Protein 3DOU (pdb70)

InterPro domains:
  IPR002877 Ribosomal RNA methyltransferase, FtsJ domain [PF01728] (19-194)
  IPR015507 Ribosomal RNA large subunit methyltransferase E [MF_01547] (2-195)
  IPR015507 Ribosomal RNA large sub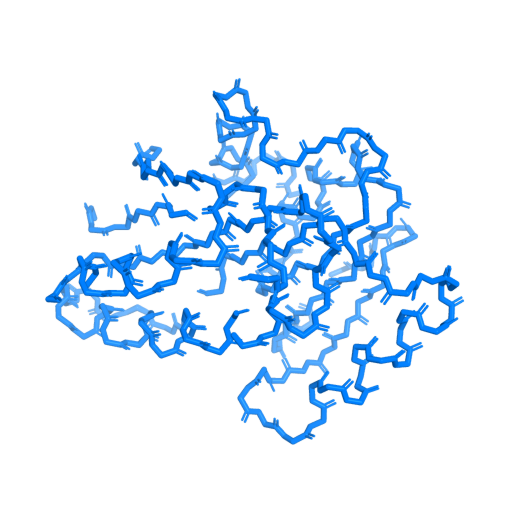unit methyltransferase E [PIRSF005461] (3-195)
  IPR029063 S-adenosyl-L-methionine-dependent methyltransferase superfamily [G3DSA:3.40.50.150] (15-197)
  IPR029063 S-adenosyl-L-methionine-dependent methyltransferase superfamily [SSF53335] (18-195)
  IPR050082 Ribosomal RNA large subunit methyltransferase RlmE [PTHR10920] (3-196)

B-factor: mean 20.17, std 10.98, range [8.55, 82.3]

Organism: Thermoplasma volcanium (strain ATCC 51530 / DSM 4299 / JCM 9571 / NBRC 15438 / GSS1) (NCBI:txid273116)

Secondary structure (DSSP, 8-state):
-TTSHHHHHHHHHHHHH--S-TT-EEEEES-TT-HHHHHHTTT-SEEEEEES-----TT-EEEE--TTSSSHHHHHHHHHHHHT-SSEEEEEE------S-HHHHHHHHHHHHHH--HHHHHEEEEEEEEEEEE----HHHHHHHGGGEEE---B----EEE--EEE---

Foldseek 3Di:
DCPDPVLVLVVVCCVVPVQDAAAFEEEEEAQPPHSVVVSVVVGYPEYEYEECDDDDDPRYHYDNDDLVDDCNVVVVVVVCVVVVHQATQEYEYPHDDDDPDLVVQQVVQVVVVVSSCVNLRHHDFFHGYKGKGQDDPPPVSCVVVAVQAPDKDWADCPRIIIIGGGGHND

CATH classification: 3.40.50.150

Sequence (170 aa):
QLRSRAAFKLEFLLDRYRRVVRRKGDAVIEIGSSSPGGWTQVLNSSLARKIISIDLQQEEEIAGVRFIRCDIFKETIFDDIDRALREEGIEKVDDVVSDAAKVVSGIPSRDHAVVSSYQQIGQRVEIAVRYLLRNNGGNVLLLKQFQGDTNDDFIAIWRKNFSSSYKKISKKPSSEIYIFFGFKAE

Structure (mmCIF, N/CA/C/O backbone):
data_3DOU
#
_entry.id   3DOU
#
_cell.length_a   64.620
_cell.length_b   50.053
_cell.length_c   56.457
_cell.angle_alpha   90.00
_cell.angle_beta   108.08
_cell.angle_gamma   90.00
#
_symmetry.space_group_name_H-M   'C 1 2 1'
#
loop_
_entity.id
_entity.type
_entity.pdbx_description
1 polymer 'Ribosomal RNA large subunit methyltransferase J'
2 non-polymer S-ADENOSYLMETHIONINE
3 water water
#
loop_
_atom_site.group_PDB
_atom_site.id
_atom_site.type_symbol
_atom_site.label_atom_id
_atom_site.label_alt_id
_atom_site.label_comp_id
_atom_site.label_asym_id
_atom_site.label_entity_id
_atom_site.label_seq_id
_atom_site.pdbx_PDB_ins_code
_atom_site.Cartn_x
_atom_site.Cartn_y
_atom_site.Cartn_z
_atom_site.occupancy
_atom_site.B_iso_or_equiv
_atom_site.auth_seq_id
_atom_site.auth_comp_id
_atom_site.auth_asym_id
_atom_site.auth_atom_id
_atom_site.pdbx_PDB_model_num
ATOM 1 N N . GLN A 1 4 ? 27.341 18.956 20.266 1.00 28.55 17 GLN A N 1
ATOM 2 C CA . GLN A 1 4 ? 26.133 19.476 19.544 1.00 26.35 17 GLN A CA 1
ATOM 3 C C . GLN A 1 4 ? 25.067 19.993 20.513 1.00 30.77 17 GLN A C 1
ATOM 4 O O . GLN A 1 4 ? 24.034 20.543 20.088 1.00 24.08 17 GLN A O 1
ATOM 10 N N . LEU A 1 5 ? 25.329 19.819 21.814 1.00 31.52 18 LEU A N 1
ATOM 11 C CA . LEU A 1 5 ? 24.433 20.242 22.907 1.00 36.19 18 LEU A CA 1
ATOM 12 C C . LEU A 1 5 ? 24.053 21.718 22.876 1.00 37.06 18 LEU A C 1
ATOM 13 O O . LEU A 1 5 ? 23.038 22.126 23.448 1.00 36.28 18 LEU A O 1
ATOM 18 N N . ARG A 1 6 ? 24.888 22.495 22.199 1.00 35.74 19 ARG A N 1
ATOM 19 C CA . ARG A 1 6 ? 24.812 23.945 22.161 1.00 37.88 19 ARG A CA 1
ATOM 20 C C . ARG A 1 6 ? 24.334 24.487 20.806 1.00 29.39 19 ARG A C 1
ATOM 21 O O . ARG A 1 6 ? 24.321 25.705 20.601 1.00 29.87 19 ARG A O 1
ATOM 29 N N . SER A 1 7 ? 23.992 23.591 19.877 1.00 22.34 20 SER A N 1
ATOM 30 C CA . SER A 1 7 ? 23.537 23.996 18.549 1.00 20.35 20 SER A CA 1
ATOM 31 C C . SER A 1 7 ? 22.175 24.689 18.593 1.00 18.47 20 SER A C 1
ATOM 32 O O . SER A 1 7 ? 21.426 24.558 19.561 1.00 18.01 20 SER A O 1
ATOM 35 N N . ARG A 1 8 ? 21.846 25.410 17.528 1.00 18.65 21 ARG A N 1
ATOM 36 C CA . ARG A 1 8 ? 20.566 26.116 17.455 1.00 19.51 21 ARG A CA 1
ATOM 37 C C . ARG A 1 8 ? 19.421 25.111 17.556 1.00 17.07 21 ARG A C 1
ATOM 38 O O . ARG A 1 8 ? 18.440 25.343 18.268 1.00 19.73 21 ARG A O 1
ATOM 46 N N . ALA A 1 9 ? 19.578 23.995 16.850 1.00 17.83 22 ALA A N 1
ATOM 47 C CA . ALA A 1 9 ? 18.573 22.948 16.851 1.00 15.55 22 ALA A CA 1
ATOM 48 C C . ALA A 1 9 ? 18.381 22.371 18.258 1.00 16.33 22 ALA A C 1
ATOM 49 O O . ALA A 1 9 ? 17.249 22.202 18.720 1.00 17.50 22 ALA A O 1
ATOM 51 N N . ALA A 1 10 ? 19.481 22.100 18.964 1.00 16.59 23 ALA A N 1
ATOM 52 C CA . ALA A 1 10 ? 19.386 21.661 20.362 1.00 15.10 23 ALA A CA 1
ATOM 53 C C . ALA A 1 10 ? 18.604 22.656 21.238 1.00 16.51 23 ALA A C 1
ATOM 54 O O . ALA A 1 10 ? 17.775 22.244 22.038 1.00 15.64 23 ALA A O 1
ATOM 56 N N . PHE A 1 11 ? 18.867 23.967 21.093 1.00 15.01 24 PHE A N 1
ATOM 57 C CA . PHE A 1 11 ? 18.139 24.958 21.887 1.00 20.00 24 PHE A CA 1
ATOM 58 C C . PHE A 1 11 ? 16.644 24.967 21.591 1.00 14.73 24 PHE A C 1
ATOM 59 O O . PHE A 1 11 ? 15.815 25.130 22.508 1.00 18.39 24 PHE A O 1
ATOM 67 N N . LYS A 1 12 ? 16.301 24.766 20.314 1.00 15.96 25 LYS A N 1
ATOM 68 C CA . LYS A 1 12 ? 14.893 24.667 19.907 1.00 15.07 25 LYS A CA 1
ATOM 69 C C . LYS A 1 12 ? 14.239 23.492 20.622 1.00 14.67 25 LYS A C 1
ATOM 70 O O . LYS A 1 12 ? 13.147 23.626 21.185 1.00 14.53 25 LYS A O 1
ATOM 76 N N . LEU A 1 13 ? 14.912 22.340 20.648 1.00 13.44 26 LEU A N 1
ATOM 77 C CA . LEU A 1 13 ? 14.307 21.207 21.341 1.00 12.47 26 LEU A CA 1
ATOM 78 C C . LEU A 1 13 ? 14.186 21.435 22.842 1.00 12.58 26 LEU A C 1
ATOM 79 O O . LEU A 1 13 ? 13.165 21.067 23.427 1.00 13.35 26 LEU A O 1
ATOM 84 N N . GLU A 1 14 ? 15.197 22.047 23.463 1.00 14.16 27 GLU A N 1
ATOM 85 C CA . GLU A 1 14 ? 15.124 22.335 24.902 1.00 15.27 27 GLU A CA 1
ATOM 86 C C . GLU A 1 14 ? 13.907 23.219 25.231 1.00 12.64 27 GLU A C 1
ATOM 87 O O . GLU A 1 14 ? 13.205 22.990 26.204 1.00 14.02 27 GLU A O 1
ATOM 93 N N . PHE A 1 15 ? 13.670 24.214 24.380 1.00 14.06 28 PHE A N 1
ATOM 94 C CA . PHE A 1 15 ? 12.541 25.133 24.517 1.00 12.72 28 PHE A CA 1
ATOM 95 C C . PHE A 1 15 ? 11.221 24.373 24.460 1.00 13.27 28 PHE A C 1
ATOM 96 O O . PHE A 1 15 ? 10.360 24.568 25.306 1.00 13.48 28 PHE A O 1
ATOM 104 N N . LEU A 1 16 ? 11.108 23.480 23.476 1.00 13.95 29 LEU A N 1
ATOM 105 C CA . LEU A 1 16 ? 9.905 22.672 23.317 1.00 11.98 29 LEU A CA 1
ATOM 106 C C . LEU A 1 16 ? 9.685 21.692 24.466 1.00 12.60 29 LEU A C 1
ATOM 107 O O . LEU A 1 16 ? 8.537 21.496 24.882 1.00 13.48 29 LEU A O 1
ATOM 112 N N . LEU A 1 17 ? 10.753 21.064 24.967 1.00 10.58 30 LEU A N 1
ATOM 113 C CA . LEU A 1 17 ? 10.602 20.155 26.121 1.00 12.83 30 LEU A CA 1
ATOM 114 C C . LEU A 1 17 ? 10.172 20.920 27.372 1.00 12.29 30 LEU A C 1
ATOM 115 O O . LEU A 1 17 ? 9.300 20.465 28.111 1.00 14.05 30 LEU A O 1
ATOM 120 N N . ASP A 1 18 ? 10.738 22.115 27.577 1.00 13.31 31 ASP A N 1
ATOM 121 C CA . ASP A 1 18 ? 10.380 22.953 28.748 1.00 12.70 31 ASP A CA 1
ATOM 122 C C . ASP A 1 18 ? 8.916 23.346 28.710 1.00 13.57 31 ASP A C 1
ATOM 123 O O . ASP A 1 18 ? 8.207 23.347 29.728 1.00 13.47 31 ASP A O 1
ATOM 128 N N . ARG A 1 19 ? 8.452 23.717 27.535 1.00 12.67 32 ARG A N 1
ATOM 129 C CA . ARG A 1 19 ? 7.103 24.226 27.393 1.00 12.84 32 ARG A CA 1
ATOM 130 C C . ARG A 1 19 ? 6.040 23.146 27.326 1.00 13.39 32 ARG A C 1
ATOM 131 O O . ARG A 1 19 ? 4.932 23.349 27.808 1.00 13.37 32 ARG A O 1
ATOM 139 N N . TYR A 1 20 ? 6.361 22.031 26.665 1.00 10.84 33 TYR A N 1
ATOM 140 C CA . TYR A 1 20 ? 5.349 21.039 26.290 1.00 11.98 33 TYR A CA 1
ATOM 141 C C . TYR A 1 20 ? 5.577 19.599 26.760 1.00 12.64 33 TYR A C 1
ATOM 142 O O . TYR A 1 20 ? 4.688 18.759 26.572 1.00 13.17 33 TYR A O 1
ATOM 151 N N . ARG A 1 21 ? 6.737 19.329 27.320 1.00 11.94 34 ARG A N 1
ATOM 152 C CA A ARG A 1 21 ? 7.075 17.987 27.885 0.50 12.60 34 ARG A CA 1
ATOM 153 C CA B ARG A 1 21 ? 7.063 17.987 27.893 0.50 13.22 34 ARG A CA 1
ATOM 154 C C . ARG A 1 21 ? 6.752 16.863 26.836 1.00 15.29 34 ARG A C 1
ATOM 155 O O . ARG A 1 21 ? 6.265 15.838 27.180 1.00 16.34 34 ARG A O 1
ATOM 170 N N . VAL A 1 22 ? 7.093 17.136 25.601 1.00 14.33 35 VAL A N 1
ATOM 171 C CA . VAL A 1 22 ? 6.681 16.252 24.539 1.00 16.23 35 VAL A CA 1
ATOM 172 C C . VAL A 1 22 ? 7.397 14.907 24.563 1.00 15.87 35 VAL A C 1
ATOM 173 O O . VAL A 1 22 ? 6.842 13.935 24.164 1.00 18.60 35 VAL A O 1
ATOM 177 N N . VAL A 1 23 ? 8.620 14.904 25.063 1.00 14.69 36 VAL A N 1
ATOM 178 C CA . VAL A 1 23 ? 9.323 13.708 25.475 1.00 14.45 36 VAL A CA 1
ATOM 179 C C . VAL A 1 23 ? 9.549 13.719 27.008 1.00 14.37 36 VAL A C 1
ATOM 180 O O . VAL A 1 23 ? 9.873 14.725 27.537 1.00 16.00 36 VAL A O 1
ATOM 184 N N . ARG A 1 24 ? 9.328 12.593 27.672 1.00 13.64 37 ARG A N 1
ATOM 185 C CA A ARG A 1 24 ? 9.333 12.429 29.008 0.50 18.53 37 ARG A CA 1
ATOM 186 C CA B ARG A 1 24 ? 9.274 12.369 29.005 0.50 16.30 37 ARG A CA 1
ATOM 187 C C . ARG A 1 24 ? 10.496 11.527 29.402 1.00 15.77 37 ARG A C 1
ATOM 188 O O . ARG A 1 24 ? 10.863 10.667 28.672 1.00 14.89 37 ARG A O 1
ATOM 203 N N . LYS A 1 25 ? 11.067 11.751 30.563 1.00 15.15 38 LYS A N 1
ATOM 204 C CA . LYS A 1 25 ? 12.094 10.917 31.115 1.00 13.26 38 LYS A CA 1
ATOM 205 C C . LYS A 1 25 ? 11.741 9.422 31.039 1.00 14.54 38 LYS A C 1
ATOM 206 O O . LYS A 1 25 ? 10.728 9.042 31.504 1.00 15.92 38 LYS A O 1
ATOM 212 N N . GLY A 1 26 ? 12.616 8.645 30.434 1.00 14.73 39 GLY A N 1
ATOM 213 C CA . GLY A 1 26 ? 12.416 7.193 30.331 1.00 13.34 39 GLY A CA 1
ATOM 214 C C . GLY A 1 26 ? 11.741 6.729 29.047 1.00 14.96 39 GLY A C 1
ATOM 215 O O . GLY A 1 26 ? 11.562 5.538 28.824 1.00 12.59 39 GLY A O 1
ATOM 216 N N . ASP A 1 27 ? 11.334 7.670 28.208 1.00 11.88 40 ASP A N 1
ATOM 217 C CA . ASP A 1 27 ? 10.695 7.357 26.933 1.00 9.89 40 ASP A CA 1
ATOM 218 C C . ASP A 1 27 ? 11.656 6.706 25.958 1.00 10.44 40 ASP A C 1
ATOM 219 O O . ASP A 1 27 ? 12.871 6.965 25.986 1.00 11.68 40 ASP A O 1
ATOM 224 N N . ALA A 1 28 ? 11.087 5.869 25.081 1.00 9.23 41 ALA A N 1
ATOM 225 C CA . ALA A 1 28 ? 11.803 5.381 23.917 1.00 10.66 41 ALA A CA 1
ATOM 226 C C . ALA A 1 28 ? 11.312 6.214 22.746 1.00 10.39 41 ALA A C 1
ATOM 227 O O . ALA A 1 28 ? 10.097 6.409 22.593 1.00 10.52 41 ALA A O 1
ATOM 229 N N . VAL A 1 29 ? 12.251 6.703 21.934 1.00 9.29 42 VAL A N 1
ATOM 230 C CA . VAL A 1 29 ? 11.966 7.691 20.884 1.00 9.19 42 VAL A CA 1
ATOM 231 C C . VAL A 1 29 ? 12.535 7.249 19.544 1.00 9.09 42 VAL A C 1
ATOM 232 O O . VAL A 1 29 ? 13.680 6.824 19.477 1.00 10.43 42 VAL A O 1
ATOM 236 N N . ILE A 1 30 ? 11.714 7.336 18.489 1.00 9.23 43 ILE A N 1
ATOM 237 C CA . ILE A 1 30 ? 12.233 7.267 17.117 1.00 8.55 43 ILE A CA 1
ATOM 238 C C . ILE A 1 30 ? 12.455 8.724 16.690 1.00 9.88 43 ILE A C 1
ATOM 239 O O . ILE A 1 30 ? 11.523 9.538 16.716 1.00 10.54 43 ILE A O 1
ATOM 244 N N . GLU A 1 31 ? 13.695 9.056 16.345 1.00 10.06 44 GLU A N 1
ATOM 245 C CA . GLU A 1 31 ? 14.079 10.401 15.958 1.00 10.36 44 GLU A CA 1
ATOM 246 C C . GLU A 1 31 ? 14.415 10.427 14.478 1.00 11.21 44 GLU A C 1
ATOM 247 O O . GLU A 1 31 ? 15.330 9.729 14.050 1.00 12.60 44 GLU A O 1
ATOM 253 N N . ILE A 1 32 ? 13.664 11.191 13.701 1.00 9.39 45 ILE A N 1
ATOM 254 C CA . ILE A 1 32 ? 13.837 11.257 12.237 1.00 9.26 45 ILE A CA 1
ATOM 255 C C . ILE A 1 32 ? 14.554 12.550 11.852 1.00 10.33 45 ILE A C 1
ATOM 256 O O . ILE A 1 32 ? 14.161 13.633 12.285 1.00 12.16 45 ILE A O 1
ATOM 261 N N . GLY A 1 33 ? 15.643 12.439 11.084 1.00 11.67 46 GLY A N 1
ATOM 262 C CA . GLY A 1 33 ? 16.424 13.628 10.739 1.00 10.89 46 GLY A CA 1
ATOM 263 C C . GLY A 1 33 ? 17.394 14.013 11.850 1.00 11.86 46 GLY A C 1
ATOM 264 O O . GLY A 1 33 ? 17.433 15.156 12.283 1.00 14.16 46 GLY A O 1
ATOM 265 N N . SER A 1 34 ? 18.192 13.047 12.287 1.00 14.11 47 SER A N 1
ATOM 266 C CA . SER A 1 34 ? 19.016 13.223 13.476 1.00 13.31 47 SER A CA 1
ATOM 267 C C . SER A 1 34 ? 20.367 13.896 13.288 1.00 12.81 47 SER A C 1
ATOM 268 O O . SER A 1 34 ? 20.932 14.398 14.248 1.00 14.54 47 SER A O 1
ATOM 271 N N . SER A 1 35 ? 20.890 13.926 12.065 1.00 12.35 48 SER A N 1
ATOM 272 C CA A SER A 1 35 ? 22.264 14.391 11.892 0.50 12.78 48 SER A CA 1
ATOM 273 C CA B SER A 1 35 ? 22.270 14.389 11.849 0.50 14.27 48 SER A CA 1
ATOM 274 C C . SER A 1 35 ? 22.363 15.908 11.904 1.00 12.43 48 SER A C 1
ATOM 275 O O . SER A 1 35 ? 21.495 16.587 11.361 1.00 16.33 48 SER A O 1
ATOM 280 N N . PRO A 1 36 ? 23.431 16.454 12.534 1.00 13.69 49 PRO A N 1
ATOM 281 C CA . PRO A 1 36 ? 24.584 15.838 13.196 1.00 14.45 49 PRO A CA 1
ATOM 282 C C . PRO A 1 36 ? 24.402 15.350 14.622 1.00 15.17 49 PRO A C 1
ATOM 283 O O . PRO A 1 36 ? 25.297 14.696 15.125 1.00 18.41 49 PRO A O 1
ATOM 287 N N . GLY A 1 37 ? 23.286 15.668 15.282 1.00 14.24 50 GLY A N 1
ATOM 288 C CA . GLY A 1 37 ? 23.063 15.082 16.608 1.00 11.34 50 GLY A CA 1
ATOM 289 C C . GLY A 1 37 ? 22.701 16.000 17.754 1.00 13.31 50 GLY A C 1
ATOM 290 O O . GLY A 1 37 ? 22.751 15.585 18.900 1.00 13.91 50 GLY A O 1
ATOM 291 N N . GLY A 1 38 ? 22.342 17.254 17.466 1.00 12.78 51 GLY A N 1
ATOM 292 C CA . GLY A 1 38 ? 21.909 18.171 18.531 1.00 12.63 51 GLY A CA 1
ATOM 293 C C . GLY A 1 38 ? 20.682 17.708 19.307 1.00 13.36 51 GLY A C 1
ATOM 294 O O . GLY A 1 38 ? 20.701 17.634 20.539 1.00 13.73 51 GLY A O 1
ATOM 295 N N . TRP A 1 39 ? 19.601 17.405 18.587 1.00 11.89 52 TRP A N 1
ATOM 296 C CA . TRP A 1 39 ? 18.441 16.839 19.275 1.00 11.79 52 TRP A CA 1
ATOM 297 C C . TRP A 1 39 ? 18.798 15.531 19.953 1.00 11.80 52 TRP A C 1
ATOM 298 O O . TRP A 1 39 ? 18.345 15.262 21.057 1.00 13.79 52 TRP A O 1
ATOM 309 N N . THR A 1 40 ? 19.602 14.703 19.281 1.00 11.88 53 THR A N 1
ATOM 310 C CA . THR A 1 40 ? 19.935 13.386 19.848 1.00 13.53 53 THR A CA 1
ATOM 311 C C . THR A 1 40 ? 20.637 13.514 21.192 1.00 11.78 53 THR A C 1
ATOM 312 O O . THR A 1 40 ? 20.307 12.798 22.142 1.00 15.17 53 THR A O 1
ATOM 316 N N . GLN A 1 41 ? 21.570 14.460 21.279 1.00 13.11 54 GLN A N 1
ATOM 317 C CA . GLN A 1 41 ? 22.293 14.685 22.521 1.00 14.80 54 GLN A CA 1
ATOM 318 C C . GLN A 1 41 ? 21.366 15.235 23.616 1.00 14.98 54 GLN A C 1
ATOM 319 O O . GLN A 1 41 ? 21.513 14.867 24.783 1.00 17.30 54 GLN A O 1
ATOM 325 N N . VAL A 1 42 ? 20.407 16.085 23.253 1.00 13.38 55 VAL A N 1
ATOM 326 C CA . VAL A 1 42 ? 19.436 16.577 24.224 1.00 13.23 55 VAL A CA 1
ATOM 327 C C . VAL A 1 42 ? 18.549 15.413 24.682 1.00 16.58 55 VAL A C 1
ATOM 328 O O . VAL A 1 42 ? 18.325 15.241 25.881 1.00 19.21 55 VAL A O 1
ATOM 332 N N . LEU A 1 43 ? 18.064 14.627 23.718 1.00 13.47 56 LEU A N 1
ATOM 333 C CA . LEU A 1 43 ? 17.193 13.485 24.034 1.00 16.57 56 LEU A CA 1
ATOM 334 C C . LEU A 1 43 ? 17.903 12.413 24.853 1.00 14.44 56 LEU A C 1
ATOM 335 O O . LEU A 1 43 ? 17.277 11.761 25.667 1.00 13.36 56 LEU A O 1
ATOM 340 N N . ASN A 1 44 ? 19.208 12.243 24.651 1.00 16.18 57 ASN A N 1
ATOM 341 C CA . ASN A 1 44 ? 19.983 11.196 25.321 1.00 15.31 57 ASN A CA 1
ATOM 342 C C . ASN A 1 44 ? 20.077 11.415 26.823 1.00 21.90 57 ASN A C 1
ATOM 343 O O . ASN A 1 44 ? 20.399 10.493 27.563 1.00 25.60 57 ASN A O 1
ATOM 348 N N . SER A 1 45 ? 19.746 12.635 27.241 1.00 20.84 58 SER A N 1
ATOM 349 C CA A SER A 1 45 ? 19.785 13.036 28.646 0.50 22.94 58 SER A CA 1
ATOM 350 C CA B SER A 1 45 ? 19.790 13.028 28.645 0.50 23.87 58 SER A CA 1
ATOM 351 C C . SER A 1 45 ? 18.504 12.628 29.365 1.00 23.93 58 SER A C 1
ATOM 352 O O . SER A 1 45 ? 18.425 12.706 30.598 1.00 27.24 58 SER A O 1
ATOM 357 N N . LEU A 1 46 ? 17.512 12.169 28.595 1.00 15.23 59 LEU A N 1
ATOM 358 C CA . LEU A 1 46 ? 16.141 12.000 29.080 1.00 14.65 59 LEU A CA 1
ATOM 359 C C . LEU A 1 46 ? 15.541 10.635 28.673 1.00 14.87 59 LEU A C 1
ATOM 360 O O . LEU A 1 46 ? 14.897 9.940 29.474 1.00 15.65 59 LEU A O 1
ATOM 365 N N . ALA A 1 47 ? 15.735 10.265 27.407 1.00 13.09 60 ALA A N 1
ATOM 366 C CA . ALA A 1 47 ? 15.152 9.037 26.874 1.00 13.19 60 ALA A CA 1
ATOM 367 C C . ALA A 1 47 ? 15.880 7.798 27.391 1.00 12.67 60 ALA A C 1
ATOM 368 O O . ALA A 1 47 ? 17.097 7.835 27.650 1.00 12.83 60 ALA A O 1
ATOM 370 N N . ARG A 1 48 ? 15.153 6.674 27.513 1.00 12.32 61 ARG A N 1
ATOM 371 C CA . ARG A 1 48 ? 15.834 5.402 27.814 1.00 11.46 61 ARG A CA 1
ATOM 372 C C . ARG A 1 48 ? 16.487 4.775 26.579 1.00 10.52 61 ARG A C 1
ATOM 373 O O . ARG A 1 48 ? 17.451 4.018 26.691 1.00 13.25 61 ARG A O 1
ATOM 381 N N . LYS A 1 49 ? 15.955 5.090 25.394 1.00 10.76 62 LYS A N 1
ATOM 382 C CA . LYS A 1 49 ? 16.456 4.537 24.153 1.00 10.80 62 LYS A CA 1
ATOM 383 C C . LYS A 1 49 ? 16.015 5.435 23.008 1.00 10.46 62 LYS A C 1
ATOM 384 O O . LYS A 1 49 ? 14.887 5.903 22.985 1.00 11.00 62 LYS A O 1
ATOM 390 N N . ILE A 1 50 ? 16.956 5.708 22.103 1.00 10.53 63 ILE A N 1
ATOM 391 C CA . ILE A 1 50 ? 16.669 6.490 20.903 1.00 10.94 63 ILE A CA 1
ATOM 392 C C . ILE A 1 50 ? 17.062 5.657 19.694 1.00 10.88 63 ILE A C 1
ATOM 393 O O . ILE A 1 50 ? 18.155 5.100 19.632 1.00 11.23 63 ILE A O 1
ATOM 398 N N . ILE A 1 51 ? 16.164 5.593 18.725 1.00 10.48 64 ILE A N 1
ATOM 399 C CA . ILE A 1 51 ? 16.486 5.060 17.412 1.00 10.88 64 ILE A CA 1
ATOM 400 C C . ILE A 1 51 ? 16.486 6.269 16.504 1.00 10.93 64 ILE A C 1
ATOM 401 O O . ILE A 1 51 ? 15.419 6.864 16.260 1.00 11.03 64 ILE A O 1
ATOM 406 N N . SER A 1 52 ? 17.668 6.635 16.021 1.00 10.83 65 SER A N 1
ATOM 407 C CA . SER A 1 52 ? 17.876 7.846 15.224 1.00 10.05 65 SER A CA 1
ATOM 408 C C . SER A 1 52 ? 18.068 7.492 13.751 1.00 10.66 65 SER A C 1
ATOM 409 O O . SER A 1 52 ? 18.777 6.522 13.452 1.00 12.61 65 SER A O 1
ATOM 412 N N . ILE A 1 53 ? 17.450 8.258 12.851 1.00 9.40 66 ILE A N 1
ATOM 413 C CA . ILE A 1 53 ? 17.439 7.937 11.425 1.00 10.04 66 ILE A CA 1
ATOM 414 C C . ILE A 1 53 ? 17.853 9.169 10.617 1.00 11.20 66 ILE A C 1
ATOM 415 O O . ILE A 1 53 ? 17.303 10.259 10.835 1.00 11.03 66 ILE A O 1
ATOM 420 N N . ASP A 1 54 ? 18.776 9.007 9.672 1.00 11.18 67 ASP A N 1
ATOM 421 C CA . ASP A 1 54 ? 19.114 10.119 8.794 1.00 11.30 67 ASP A CA 1
ATOM 422 C C . ASP A 1 54 ? 19.697 9.605 7.495 1.00 11.71 67 ASP A C 1
ATOM 423 O O . ASP A 1 54 ? 20.207 8.493 7.440 1.00 12.81 67 ASP A O 1
ATOM 428 N N . LEU A 1 55 ? 19.618 10.433 6.454 1.00 11.57 68 LEU A N 1
ATOM 429 C CA . LEU A 1 55 ? 20.321 10.139 5.195 1.00 12.52 68 LEU A CA 1
ATOM 430 C C . LEU A 1 55 ? 21.838 10.180 5.347 1.00 15.17 68 LEU A C 1
ATOM 431 O O . LEU A 1 55 ? 22.553 9.453 4.634 1.00 16.52 68 LEU A O 1
ATOM 436 N N . GLN A 1 56 ? 22.310 11.046 6.234 1.00 14.15 69 GLN A N 1
ATOM 437 C CA A GLN A 1 56 ? 23.728 11.351 6.393 0.50 15.08 69 GLN A CA 1
ATOM 438 C CA B GLN A 1 56 ? 23.736 11.289 6.357 0.50 14.35 69 GLN A CA 1
ATOM 439 C C . GLN A 1 56 ? 24.290 10.685 7.630 1.00 16.76 69 GLN A C 1
ATOM 440 O O . GLN A 1 56 ? 23.584 10.523 8.611 1.00 16.67 69 GLN A O 1
ATOM 451 N N . GLU A 1 57 ? 25.572 10.325 7.596 1.00 18.94 70 GLU A N 1
ATOM 452 C CA . GLU A 1 57 ? 26.232 9.832 8.782 1.00 22.18 70 GLU A CA 1
ATOM 453 C C . GLU A 1 57 ? 26.240 10.901 9.868 1.00 20.61 70 GLU A C 1
ATOM 454 O O . GLU A 1 57 ? 26.174 12.106 9.592 1.00 22.85 70 GLU A O 1
ATOM 468 N N . GLU A 1 59 ? 28.096 11.285 14.094 1.00 26.79 72 GLU A N 1
ATOM 469 C CA . GLU A 1 59 ? 28.953 10.671 15.095 1.00 33.65 72 GLU A CA 1
ATOM 470 C C . GLU A 1 59 ? 28.145 9.796 16.045 1.00 30.46 72 GLU A C 1
ATOM 471 O O . GLU A 1 59 ? 26.991 10.116 16.373 1.00 25.47 72 GLU A O 1
ATOM 477 N N . GLU A 1 60 ? 28.759 8.679 16.436 1.00 31.06 73 GLU A N 1
ATOM 478 C CA . GLU A 1 60 ? 28.176 7.737 17.389 1.00 33.36 73 GLU A CA 1
ATOM 479 C C . GLU A 1 60 ? 27.967 8.371 18.761 1.00 28.63 73 GLU A C 1
ATOM 480 O O . GLU A 1 60 ? 28.727 9.226 19.207 1.00 23.68 73 GLU A O 1
ATOM 486 N N . ILE A 1 61 ? 26.872 7.991 19.401 1.00 22.88 74 ILE A N 1
ATOM 487 C CA . ILE A 1 61 ? 26.562 8.449 20.743 1.00 19.83 74 ILE A CA 1
ATOM 488 C C . ILE A 1 61 ? 26.268 7.153 21.468 1.00 21.56 74 ILE A C 1
ATOM 489 O O . ILE A 1 61 ? 25.559 6.292 20.937 1.00 20.26 74 ILE A O 1
ATOM 494 N N . ALA A 1 62 ? 26.864 6.985 22.648 1.00 20.90 75 ALA A N 1
ATOM 495 C CA . ALA A 1 62 ? 26.737 5.721 23.362 1.00 24.22 75 ALA A CA 1
ATOM 496 C C . ALA A 1 62 ? 25.269 5.387 23.594 1.00 16.89 75 ALA A C 1
ATOM 497 O O . ALA A 1 62 ? 24.505 6.211 24.078 1.00 19.33 75 ALA A O 1
ATOM 499 N N . GLY A 1 63 ? 24.889 4.172 23.202 1.00 19.08 76 GLY A N 1
ATOM 500 C CA . GLY A 1 63 ? 23.548 3.677 23.464 1.00 17.20 76 GLY A CA 1
ATOM 501 C C . GLY A 1 63 ? 22.463 4.103 22.491 1.00 15.30 76 GLY A C 1
ATOM 502 O O . GLY A 1 63 ? 21.329 3.646 22.609 1.00 15.69 76 GLY A O 1
ATOM 503 N N . VAL A 1 64 ? 22.806 4.973 21.542 1.00 14.31 77 VAL A N 1
ATOM 504 C CA . VAL A 1 64 ? 21.842 5.431 20.531 1.00 13.17 77 VAL A CA 1
ATOM 505 C C . VAL A 1 64 ? 21.950 4.492 19.341 1.00 13.37 77 VAL A C 1
ATOM 506 O O . VAL A 1 64 ? 23.080 4.158 18.899 1.00 15.18 77 VAL A O 1
ATOM 510 N N . ARG A 1 65 ? 20.800 4.033 18.840 1.00 11.93 78 ARG A N 1
ATOM 511 C CA . ARG A 1 65 ? 20.811 3.143 17.711 1.00 12.60 78 ARG A CA 1
ATOM 512 C C . ARG A 1 65 ? 20.600 3.982 16.467 1.00 14.57 78 ARG A C 1
ATOM 513 O O . ARG A 1 65 ? 19.518 4.500 16.242 1.00 15.17 78 ARG A O 1
ATOM 521 N N . PHE A 1 66 ? 21.639 4.139 15.673 1.00 12.80 79 PHE A N 1
ATOM 522 C CA . PHE A 1 66 ? 21.557 4.970 14.492 1.00 12.11 79 PHE A CA 1
ATOM 523 C C . PHE A 1 66 ? 21.322 4.109 13.255 1.00 15.59 79 PHE A C 1
ATOM 524 O O . PHE A 1 66 ? 21.970 3.080 13.073 1.00 18.23 79 PHE A O 1
ATOM 532 N N . ILE A 1 67 ? 20.403 4.548 12.398 1.00 13.67 80 ILE A N 1
ATOM 533 C CA . ILE A 1 67 ? 20.103 3.867 11.146 1.00 14.45 80 ILE A CA 1
ATOM 534 C C . ILE A 1 67 ? 20.258 4.895 10.030 1.00 14.03 80 ILE A C 1
ATOM 535 O O . ILE A 1 67 ? 19.560 5.907 10.008 1.00 13.61 80 ILE A O 1
ATOM 540 N N . ARG A 1 68 ? 21.150 4.631 9.083 1.00 13.88 81 ARG A N 1
ATOM 541 C CA . ARG A 1 68 ? 21.227 5.441 7.874 1.00 13.30 81 ARG A CA 1
ATOM 542 C C . ARG A 1 68 ? 20.158 4.928 6.915 1.00 15.06 81 ARG A C 1
ATOM 543 O O . ARG 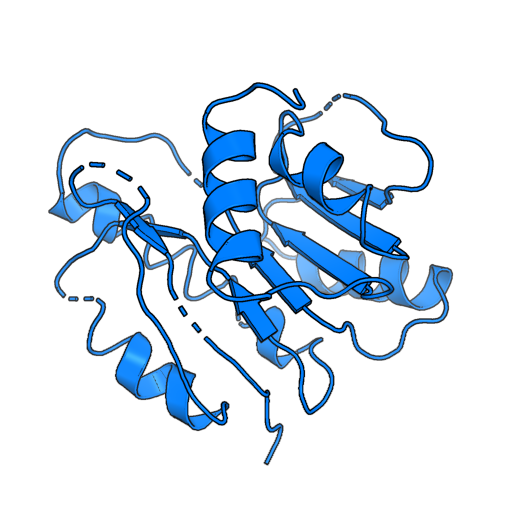A 1 68 ? 20.173 3.759 6.520 1.00 13.56 81 ARG A O 1
ATOM 551 N N . CYS A 1 69 ? 19.225 5.793 6.535 1.00 12.53 82 CYS A N 1
ATOM 552 C CA . CYS A 1 69 ? 18.074 5.359 5.777 1.00 13.00 82 CYS A CA 1
ATOM 553 C C . CYS A 1 69 ? 17.358 6.563 5.184 1.00 13.41 82 CYS A C 1
ATOM 554 O O . CYS A 1 69 ? 17.306 7.620 5.834 1.00 14.05 82 CYS A O 1
ATOM 557 N N . ASP A 1 70 ? 16.812 6.411 3.971 1.00 11.70 83 ASP A N 1
ATOM 558 C CA . ASP A 1 70 ? 15.918 7.424 3.426 1.00 13.14 83 ASP A CA 1
ATOM 559 C C . ASP A 1 70 ? 14.520 6.983 3.823 1.00 12.87 83 ASP A C 1
ATOM 560 O O . ASP A 1 70 ? 14.055 5.923 3.397 1.00 13.51 83 ASP A O 1
ATOM 565 N N . ILE A 1 71 ? 13.815 7.793 4.614 1.00 12.08 84 ILE A N 1
ATOM 566 C CA . ILE A 1 71 ? 12.487 7.374 5.080 1.00 10.97 84 ILE A CA 1
ATOM 567 C C . ILE A 1 71 ? 11.473 7.126 3.959 1.00 13.47 84 ILE A C 1
ATOM 568 O O . ILE A 1 71 ? 10.482 6.462 4.189 1.00 13.31 84 ILE A O 1
ATOM 573 N N . PHE A 1 72 ? 11.714 7.676 2.777 1.00 13.02 85 PHE A N 1
ATOM 574 C CA . PHE A 1 72 ? 10.765 7.515 1.662 1.00 12.85 85 PHE A CA 1
ATOM 575 C C . PHE A 1 72 ? 10.973 6.201 0.908 1.00 15.25 85 PHE A C 1
ATOM 576 O O . PHE A 1 72 ? 10.124 5.806 0.095 1.00 17.25 85 PHE A O 1
ATOM 584 N N . LYS A 1 73 ? 12.090 5.521 1.161 1.00 15.12 86 LYS A N 1
ATOM 585 C CA . LYS A 1 73 ? 12.431 4.349 0.368 1.00 15.16 86 LYS A CA 1
ATOM 586 C C . LYS A 1 73 ? 11.876 3.069 1.009 1.00 15.80 86 LYS A C 1
ATOM 587 O O . LYS A 1 73 ? 11.010 3.133 1.883 1.00 17.52 86 LYS A O 1
ATOM 593 N N . GLU A 1 74 ? 12.352 1.907 0.555 1.00 14.35 87 GLU A N 1
ATOM 594 C CA . GLU A 1 74 ? 11.668 0.641 0.825 1.00 18.83 87 GLU A CA 1
ATOM 595 C C . GLU A 1 74 ? 12.058 -0.083 2.092 1.00 16.10 87 GLU A C 1
ATOM 596 O O . GLU A 1 74 ? 11.344 -1.014 2.497 1.00 18.86 87 GLU A O 1
ATOM 602 N N . THR A 1 75 ? 13.181 0.284 2.702 1.00 14.31 88 THR A N 1
ATOM 603 C CA . THR A 1 75 ? 13.659 -0.478 3.865 1.00 12.35 88 THR A CA 1
ATOM 604 C C . THR A 1 75 ? 13.197 0.081 5.223 1.00 14.22 88 THR A C 1
ATOM 605 O O . THR A 1 75 ? 13.419 -0.547 6.228 1.00 14.68 88 THR A O 1
ATOM 609 N N . ILE A 1 76 ? 12.594 1.267 5.235 1.00 12.41 89 ILE A N 1
ATOM 610 C CA . ILE A 1 76 ? 12.386 2.013 6.486 1.00 11.93 89 ILE A CA 1
ATOM 611 C C . ILE A 1 76 ? 11.652 1.215 7.561 1.00 13.83 89 ILE A C 1
ATOM 612 O O . ILE A 1 76 ? 12.071 1.204 8.727 1.00 13.99 89 ILE A O 1
ATOM 617 N N . PHE A 1 77 ? 10.607 0.498 7.154 1.00 14.71 90 PHE A N 1
ATOM 618 C CA . PHE A 1 77 ? 9.821 -0.247 8.141 1.00 14.60 90 PHE A CA 1
ATOM 619 C C . PHE A 1 77 ? 10.538 -1.480 8.612 1.00 16.51 90 PHE A C 1
ATOM 620 O O . PHE A 1 77 ? 10.508 -1.789 9.792 1.00 16.36 90 PHE A O 1
ATOM 628 N N . ASP A 1 78 ? 11.219 -2.166 7.698 1.00 13.68 91 ASP A N 1
ATOM 629 C CA . ASP A 1 78 ? 12.028 -3.312 8.096 1.00 13.68 91 ASP A CA 1
ATOM 630 C C . ASP A 1 78 ? 13.162 -2.919 9.047 1.00 14.80 91 ASP A C 1
ATOM 631 O O . ASP A 1 78 ? 13.516 -3.670 9.977 1.00 16.34 91 ASP A O 1
ATOM 636 N N . ASP A 1 79 ? 13.744 -1.741 8.792 1.00 13.74 92 ASP A N 1
ATOM 637 C CA . ASP A 1 79 ? 14.841 -1.220 9.576 1.00 12.72 92 ASP A CA 1
ATOM 638 C C . ASP A 1 79 ? 14.374 -0.880 10.980 1.00 13.13 92 ASP A C 1
ATOM 639 O O . ASP A 1 79 ? 15.044 -1.216 11.962 1.00 14.01 92 ASP A O 1
ATOM 644 N N . ILE A 1 80 ? 13.230 -0.204 11.067 1.00 12.18 93 ILE A N 1
ATOM 645 C CA . ILE A 1 80 ? 12.724 0.159 12.399 1.00 14.15 93 ILE A CA 1
ATOM 646 C C . ILE A 1 80 ? 12.235 -1.093 13.129 1.00 17.32 93 ILE A C 1
ATOM 647 O O . ILE A 1 80 ? 12.549 -1.268 14.324 1.00 15.16 93 ILE A O 1
ATOM 652 N N . ASP A 1 81 ? 11.502 -1.963 12.419 1.00 14.05 94 ASP A N 1
ATOM 653 C CA . ASP A 1 81 ? 11.083 -3.250 13.017 1.00 16.18 94 ASP A CA 1
ATOM 654 C C . ASP A 1 81 ? 12.256 -3.979 13.665 1.00 15.42 94 ASP A C 1
ATOM 655 O O . ASP A 1 81 ? 12.155 -4.422 14.814 1.00 17.28 94 ASP A O 1
ATOM 660 N N . ARG A 1 82 ? 13.367 -4.122 12.932 1.00 15.58 95 ARG A N 1
ATOM 661 C CA . ARG A 1 82 ? 14.535 -4.842 13.428 1.00 16.07 95 ARG A CA 1
ATOM 662 C C . ARG A 1 82 ? 15.118 -4.171 14.663 1.00 19.11 95 ARG A C 1
ATOM 663 O O . ARG A 1 82 ? 15.440 -4.833 15.641 1.00 18.91 95 ARG A O 1
ATOM 671 N N . ALA A 1 83 ? 15.224 -2.839 14.627 1.00 15.34 96 ALA A N 1
ATOM 672 C CA . ALA A 1 83 ? 15.780 -2.102 15.748 1.00 15.93 96 ALA A CA 1
ATOM 673 C C . ALA A 1 83 ? 14.919 -2.271 17.000 1.00 16.84 96 ALA A C 1
ATOM 674 O O . ALA A 1 83 ? 15.439 -2.511 18.081 1.00 17.65 96 ALA A O 1
ATOM 676 N N . LEU A 1 84 ? 13.605 -2.139 16.847 1.00 15.40 97 LEU A N 1
ATOM 677 C CA . LEU A 1 84 ? 12.680 -2.321 17.994 1.00 13.08 97 LEU A CA 1
ATOM 678 C C . LEU A 1 84 ? 12.750 -3.730 18.579 1.00 16.91 97 LEU A C 1
ATOM 679 O O . LEU A 1 84 ? 12.794 -3.905 19.802 1.00 16.10 97 LEU A O 1
ATOM 684 N N . ARG A 1 85 ? 12.784 -4.716 17.691 1.00 19.05 98 ARG A N 1
ATOM 685 C CA . ARG A 1 85 ? 12.877 -6.131 18.092 1.00 20.68 98 ARG A CA 1
ATOM 686 C C . ARG A 1 85 ? 14.131 -6.358 18.933 1.00 20.56 98 ARG A C 1
ATOM 687 O O . ARG A 1 85 ? 14.065 -6.934 20.021 1.00 20.37 98 ARG A O 1
ATOM 695 N N . GLU A 1 86 ? 15.250 -5.823 18.468 1.00 16.76 99 GLU A N 1
ATOM 696 C CA . GLU A 1 86 ? 16.506 -5.965 19.184 1.00 18.98 99 GLU A CA 1
ATOM 697 C C . GLU A 1 86 ? 16.523 -5.234 20.527 1.00 21.82 99 GLU A C 1
ATOM 698 O O . GLU A 1 86 ? 17.222 -5.656 21.456 1.00 22.66 99 GLU A O 1
ATOM 704 N N . GLU A 1 87 ? 15.730 -4.167 20.641 1.00 17.11 100 GLU A N 1
ATOM 705 C CA . GLU A 1 87 ? 15.619 -3.454 21.902 1.00 17.75 100 GLU A CA 1
ATOM 706 C C . GLU A 1 87 ? 14.556 -4.001 22.837 1.00 16.86 100 GLU A C 1
ATOM 707 O O . GLU A 1 87 ? 14.469 -3.550 23.983 1.00 20.47 100 GLU A O 1
ATOM 713 N N . GLY A 1 88 ? 13.760 -4.962 22.366 1.00 15.44 101 GLY A N 1
ATOM 714 C CA . GLY A 1 88 ? 12.667 -5.499 23.175 1.00 15.63 101 GLY A CA 1
ATOM 715 C C . GLY A 1 88 ? 11.522 -4.517 23.332 1.00 15.58 101 GLY A C 1
ATOM 716 O O . GLY A 1 88 ? 10.802 -4.537 24.330 1.00 18.18 101 GLY A O 1
ATOM 717 N N . ILE A 1 89 ? 11.326 -3.662 22.335 1.00 14.55 102 ILE A N 1
ATOM 718 C CA . ILE A 1 89 ? 10.278 -2.661 22.376 1.00 12.71 102 ILE A CA 1
ATOM 719 C C . ILE A 1 89 ? 9.208 -3.041 21.358 1.00 15.93 102 ILE A C 1
ATOM 720 O O . ILE A 1 89 ? 9.564 -3.350 20.214 1.00 16.82 102 ILE A O 1
ATOM 725 N N . GLU A 1 90 ? 7.930 -3.051 21.762 1.00 14.80 103 GLU A N 1
ATOM 726 C CA . GLU A 1 90 ? 6.819 -3.287 20.834 1.00 14.37 103 GLU A CA 1
ATOM 727 C C . GLU A 1 90 ? 6.346 -1.975 20.207 1.00 16.25 103 GLU A C 1
ATOM 728 O O . GLU A 1 90 ? 6.170 -1.894 18.980 1.00 16.50 103 GLU A O 1
ATOM 734 N N . LYS A 1 91 ? 6.144 -0.967 21.058 1.00 11.97 104 LYS A N 1
ATOM 735 C CA . LYS A 1 91 ? 5.641 0.354 20.654 1.00 12.65 104 LYS A CA 1
ATOM 736 C C . LYS A 1 91 ? 6.441 1.416 21.368 1.00 12.46 104 LYS A C 1
ATOM 737 O O . LYS A 1 91 ? 6.720 1.289 22.552 1.00 12.40 104 LYS A O 1
ATOM 743 N N . VAL A 1 92 ? 6.847 2.455 20.631 1.00 12.16 105 VAL A N 1
ATOM 744 C CA . VAL A 1 92 ? 7.670 3.513 21.208 1.00 10.51 105 VAL A CA 1
ATOM 745 C C . VAL A 1 92 ? 6.772 4.544 21.856 1.00 9.96 105 VAL A C 1
ATOM 746 O O . VAL A 1 92 ? 5.568 4.609 21.587 1.00 12.50 105 VAL A O 1
ATOM 750 N N . ASP A 1 93 ? 7.380 5.387 22.687 1.00 11.09 106 ASP A N 1
ATOM 751 C CA . ASP A 1 93 ? 6.613 6.395 23.402 1.00 9.99 106 ASP A CA 1
ATOM 752 C C . ASP A 1 93 ? 6.445 7.655 22.573 1.00 12.17 106 ASP A C 1
ATOM 753 O O . ASP A 1 93 ? 5.420 8.311 22.669 1.00 12.24 106 ASP A O 1
ATOM 758 N N . ASP A 1 94 ? 7.462 8.022 21.776 1.00 10.50 107 ASP A N 1
ATOM 759 C CA . ASP A 1 94 ? 7.385 9.240 20.937 1.00 11.36 107 ASP A CA 1
ATOM 760 C C . ASP A 1 94 ? 8.046 9.027 19.596 1.00 9.58 107 ASP A C 1
ATOM 761 O O . ASP A 1 94 ? 8.985 8.248 19.481 1.00 10.07 107 ASP A O 1
ATOM 766 N N . VAL A 1 95 ? 7.560 9.755 18.589 1.00 9.74 108 VAL A N 1
ATOM 767 C CA . VAL A 1 95 ? 8.268 9.888 17.329 1.00 8.61 108 VAL A CA 1
ATOM 768 C C . VAL A 1 95 ? 8.518 11.387 17.167 1.00 11.05 108 VAL A C 1
ATOM 769 O O . VAL A 1 95 ? 7.583 12.208 17.282 1.00 11.94 108 VAL A O 1
ATOM 773 N N . VAL A 1 96 ? 9.778 11.775 16.978 1.00 9.92 109 VAL A N 1
ATOM 774 C CA . VAL A 1 96 ? 10.097 13.186 16.779 1.00 11.54 109 VAL A CA 1
ATOM 775 C C . VAL A 1 96 ? 10.829 13.345 15.470 1.00 10.98 109 VAL A C 1
ATOM 776 O O . VAL A 1 96 ? 11.574 12.456 15.072 1.00 12.56 109 VAL A O 1
ATOM 780 N N . SER A 1 97 ? 10.605 14.469 14.782 1.00 9.10 110 SER A N 1
ATOM 781 C CA . SER A 1 97 ? 11.280 14.712 13.524 1.00 9.63 110 SER A CA 1
ATOM 782 C C . SER A 1 97 ? 11.697 16.168 13.394 1.00 9.21 110 SER A C 1
ATOM 783 O O . SER A 1 97 ? 10.871 17.076 13.572 1.00 10.64 110 SER A O 1
ATOM 786 N N . ASP A 1 98 ? 12.975 16.367 13.054 1.00 9.78 111 ASP A N 1
ATOM 787 C CA . ASP A 1 98 ? 13.502 17.661 12.628 1.00 10.30 111 ASP A CA 1
ATOM 788 C C . ASP A 1 98 ? 13.948 17.541 11.174 1.00 12.59 111 ASP A C 1
ATOM 789 O O . ASP A 1 98 ? 14.731 18.370 10.700 1.00 14.21 111 ASP A O 1
ATOM 794 N N . ALA A 1 99 ? 13.454 16.527 10.465 1.00 11.25 112 ALA A N 1
ATOM 795 C CA . ALA A 1 99 ? 13.892 16.275 9.078 1.00 11.10 112 ALA A CA 1
ATOM 796 C C . ALA A 1 99 ? 13.422 17.377 8.141 1.00 13.86 112 ALA A C 1
ATOM 797 O O . ALA A 1 99 ? 12.283 17.843 8.214 1.00 13.37 112 ALA A O 1
ATOM 807 N N . ALA A 1 101 ? 14.695 18.720 3.846 1.00 13.67 114 ALA A N 1
ATOM 808 C CA . ALA A 1 101 ? 15.638 18.631 2.739 1.00 16.40 114 ALA A CA 1
ATOM 809 C C . ALA A 1 101 ? 16.282 19.987 2.529 1.00 15.41 114 ALA A C 1
ATOM 810 O O . ALA A 1 101 ? 16.163 20.856 3.367 1.00 14.70 114 ALA A O 1
ATOM 812 N N . LYS A 1 102 ? 16.985 20.170 1.419 1.00 15.14 115 LYS A N 1
ATOM 813 C CA . LYS A 1 102 ? 17.557 21.487 1.150 1.00 15.78 115 LYS A CA 1
ATOM 814 C C . LYS A 1 102 ? 16.471 22.577 1.046 1.00 13.07 115 LYS A C 1
ATOM 815 O O . LYS A 1 102 ? 15.398 22.359 0.466 1.00 14.83 115 LYS A O 1
ATOM 821 N N . VAL A 1 103 ? 16.777 23.723 1.653 1.00 13.59 116 VAL A N 1
ATOM 822 C CA A VAL A 1 103 ? 15.891 24.882 1.767 0.50 13.96 116 VAL A CA 1
ATOM 823 C CA B VAL A 1 103 ? 15.832 24.837 1.694 0.50 15.25 116 VAL A CA 1
ATOM 824 C C . VAL A 1 103 ? 16.070 25.782 0.530 1.00 15.19 116 VAL A C 1
ATOM 825 O O . VAL A 1 103 ? 17.210 26.085 0.148 1.00 14.70 116 VAL A O 1
ATOM 832 N N . SER A 1 104 ? 14.963 26.201 -0.072 1.00 13.54 117 SER A N 1
ATOM 833 C CA . SER A 1 104 ? 15.001 27.069 -1.247 1.00 11.53 117 SER A CA 1
ATOM 834 C C . SER A 1 104 ? 14.856 28.544 -0.888 1.00 13.31 117 SER A C 1
ATOM 835 O O . SER A 1 104 ? 15.171 29.404 -1.713 1.00 15.65 117 SER A O 1
ATOM 838 N N . GLY A 1 105 ? 14.357 28.833 0.316 1.00 13.72 118 GLY A N 1
ATOM 839 C CA . GLY A 1 105 ? 14.073 30.198 0.724 1.00 17.52 118 GLY A CA 1
ATOM 840 C C . GLY A 1 105 ? 12.734 30.709 0.218 1.00 15.20 118 GLY A C 1
ATOM 841 O O . GLY A 1 105 ? 12.437 31.912 0.363 1.00 18.36 118 GLY A O 1
ATOM 842 N N . ILE A 1 106 ? 11.923 29.814 -0.356 1.00 13.99 119 ILE A N 1
ATOM 843 C CA . ILE A 1 106 ? 10.619 30.178 -0.913 1.00 14.12 119 ILE A CA 1
ATOM 844 C C . ILE A 1 106 ? 9.579 29.446 -0.056 1.00 13.80 119 ILE A C 1
ATOM 845 O O . ILE A 1 106 ? 9.548 28.229 -0.039 1.00 13.42 119 ILE A O 1
ATOM 850 N N . PRO A 1 107 ? 8.764 30.194 0.701 1.00 14.28 120 PRO A N 1
ATOM 851 C CA . PRO A 1 107 ? 7.815 29.543 1.612 1.00 14.71 120 PRO A CA 1
ATOM 852 C C . PRO A 1 107 ? 6.972 28.435 0.981 1.00 13.91 120 PRO A C 1
ATOM 853 O O . PRO A 1 107 ? 6.846 27.379 1.580 1.00 13.07 120 PRO A O 1
ATOM 857 N N . SER A 1 108 ? 6.428 28.623 -0.221 1.00 12.41 121 SER A N 1
ATOM 858 C CA . SER A 1 108 ? 5.595 27.600 -0.829 1.00 13.18 121 SER A CA 1
ATOM 859 C C . SER A 1 108 ? 6.374 26.329 -1.122 1.00 13.95 121 SER A C 1
ATOM 860 O O . SER A 1 108 ? 5.860 25.244 -0.874 1.00 13.03 121 SER A O 1
ATOM 863 N N . ARG A 1 109 ? 7.592 26.473 -1.666 1.00 12.92 122 ARG A N 1
ATOM 864 C CA . ARG A 1 109 ? 8.398 25.294 -1.995 1.00 13.33 122 ARG A CA 1
ATOM 865 C C . ARG A 1 109 ? 8.831 24.590 -0.738 1.00 12.54 122 ARG A C 1
ATOM 866 O O . ARG A 1 109 ? 8.801 23.361 -0.669 1.00 13.01 122 ARG A O 1
ATOM 874 N N . ASP A 1 110 ? 9.271 25.360 0.249 1.00 10.85 123 ASP A N 1
ATOM 875 C CA . ASP A 1 110 ? 9.774 24.725 1.459 1.00 10.72 123 ASP A CA 1
ATOM 876 C C . ASP A 1 110 ? 8.636 24.052 2.227 1.00 12.40 123 ASP A C 1
ATOM 877 O O . ASP A 1 110 ? 8.812 22.953 2.789 1.00 11.60 123 ASP A O 1
ATOM 882 N N . HIS A 1 111 ? 7.440 24.643 2.168 1.00 12.54 124 HIS A N 1
ATOM 883 C CA . HIS A 1 111 ? 6.249 23.987 2.702 1.00 11.00 124 HIS A CA 1
ATOM 884 C C . HIS A 1 111 ? 6.013 22.648 2.010 1.00 10.83 124 HIS A C 1
ATOM 885 O O . HIS A 1 111 ? 5.754 21.621 2.647 1.00 11.93 124 HIS A O 1
ATOM 892 N N . ALA A 1 112 ? 6.081 22.645 0.677 1.00 11.36 125 ALA A N 1
ATOM 893 C CA . ALA A 1 112 ? 5.718 21.453 -0.065 1.00 12.11 125 ALA A CA 1
ATOM 894 C C . ALA A 1 112 ? 6.604 20.251 0.294 1.00 11.47 125 ALA A C 1
ATOM 895 O O . ALA A 1 112 ? 6.107 19.136 0.534 1.00 13.45 125 ALA A O 1
ATOM 897 N N . VAL A 1 113 ? 7.910 20.508 0.352 1.00 11.41 126 VAL A N 1
ATOM 898 C CA A VAL A 1 113 ? 8.910 19.489 0.690 0.50 11.13 126 VAL A CA 1
ATOM 899 C CA B VAL A 1 113 ? 8.826 19.421 0.653 0.50 13.29 126 VAL A CA 1
ATOM 900 C C . VAL A 1 113 ? 8.685 19.016 2.122 1.00 13.15 126 VAL A C 1
ATOM 901 O O . VAL A 1 113 ? 8.677 17.830 2.410 1.00 13.62 126 VAL A O 1
ATOM 908 N N . SER A 1 114 ? 8.487 19.987 3.015 1.00 11.21 127 SER A N 1
ATOM 909 C CA A SER A 1 114 ? 8.267 19.704 4.430 0.50 10.89 127 SER A CA 1
ATOM 910 C CA B SER A 1 114 ? 8.279 19.677 4.437 0.50 11.26 127 SER A CA 1
ATOM 911 C C . SER A 1 114 ? 6.994 18.889 4.674 1.00 11.26 127 SER A C 1
ATOM 912 O O . SER A 1 114 ? 6.967 18.010 5.536 1.00 11.71 127 SER A O 1
ATOM 917 N N . TYR A 1 115 ? 5.929 19.213 3.931 1.00 10.99 128 TYR A N 1
ATOM 918 C CA . TYR A 1 115 ? 4.664 18.487 4.046 1.00 10.36 128 TYR A CA 1
ATOM 919 C C . TYR A 1 115 ? 4.840 17.017 3.689 1.00 12.02 128 TYR A C 1
ATOM 920 O O . TYR A 1 115 ? 4.337 16.137 4.415 1.00 12.45 128 TYR A O 1
ATOM 929 N N . GLN A 1 116 ? 5.561 16.745 2.587 1.00 12.30 129 GLN A N 1
ATOM 930 C CA A GLN A 1 116 ? 5.778 15.368 2.159 0.50 11.89 129 GLN A CA 1
ATOM 931 C CA B GLN A 1 116 ? 5.816 15.381 2.134 0.50 12.07 129 GLN A CA 1
ATOM 932 C C . GLN A 1 116 ? 6.551 14.579 3.213 1.00 11.90 129 GLN A C 1
ATOM 933 O O . GLN A 1 116 ? 6.223 13.433 3.494 1.00 13.97 129 GLN A O 1
ATOM 944 N N . ILE A 1 117 ? 7.546 15.214 3.816 1.00 10.99 130 ILE A N 1
ATOM 945 C CA . ILE A 1 117 ? 8.265 14.597 4.924 1.00 11.28 130 ILE A CA 1
ATOM 946 C C . ILE A 1 117 ? 7.298 14.331 6.093 1.00 10.32 130 ILE A C 1
ATOM 947 O O . ILE A 1 117 ? 7.309 13.247 6.687 1.00 11.94 130 ILE A O 1
ATOM 952 N N . GLY A 1 118 ? 6.468 15.325 6.412 1.00 10.56 131 GLY A N 1
ATOM 953 C CA . GLY A 1 118 ? 5.536 15.217 7.541 1.00 10.56 131 GLY A CA 1
ATOM 954 C C . GLY A 1 118 ? 4.578 14.052 7.347 1.00 12.07 131 GLY A C 1
ATOM 955 O O . GLY A 1 118 ? 4.317 13.291 8.292 1.00 12.17 131 GLY A O 1
ATOM 956 N N . GLN A 1 119 ? 4.050 13.892 6.134 1.00 12.52 132 GLN A N 1
ATOM 957 C CA . GLN A 1 119 ? 3.177 12.763 5.827 1.00 13.85 132 GLN A CA 1
ATOM 958 C C . GLN A 1 119 ? 3.827 11.420 6.131 1.00 11.58 132 GLN A C 1
ATOM 959 O O . GLN A 1 119 ? 3.199 10.536 6.740 1.00 13.19 132 GLN A O 1
ATOM 965 N N . ARG A 1 120 ? 5.088 11.261 5.723 1.00 11.88 133 ARG A N 1
ATOM 966 C CA . ARG A 1 120 ? 5.782 9.999 5.936 1.00 11.18 133 ARG A CA 1
ATOM 967 C C . ARG A 1 120 ? 6.121 9.800 7.426 1.00 10.84 133 ARG A C 1
ATOM 968 O O . ARG A 1 120 ? 6.039 8.693 7.944 1.00 12.01 133 ARG A O 1
ATOM 976 N N . VAL A 1 121 ? 6.483 10.879 8.117 1.00 11.86 134 VAL A N 1
ATOM 977 C CA . VAL A 1 121 ? 6.704 10.813 9.564 1.00 11.94 134 VAL A CA 1
ATOM 978 C C . VAL A 1 121 ? 5.443 10.329 10.269 1.00 10.69 134 VAL A C 1
ATOM 979 O O . VAL A 1 121 ? 5.500 9.471 11.160 1.00 12.44 134 VAL A O 1
ATOM 991 N N . GLU A 1 123 ? 3.011 8.522 8.968 1.00 13.34 136 GLU A N 1
ATOM 992 C CA . GLU A 1 123 ? 2.786 7.116 8.638 1.00 14.66 136 GLU A CA 1
ATOM 993 C C . GLU A 1 123 ? 3.637 6.218 9.539 1.00 13.86 136 GLU A C 1
ATOM 994 O O . GLU A 1 123 ? 3.169 5.190 10.048 1.00 14.68 136 GLU A O 1
ATOM 1000 N N . ILE A 1 124 ? 4.866 6.651 9.806 1.00 11.87 137 ILE A N 1
ATOM 1001 C CA . ILE A 1 124 ? 5.759 5.917 10.725 1.00 12.27 137 ILE A CA 1
ATOM 1002 C C . ILE A 1 124 ? 5.200 5.972 12.152 1.00 14.18 137 ILE A C 1
ATOM 1003 O O . ILE A 1 124 ? 5.159 4.958 12.879 1.00 14.08 137 ILE A O 1
ATOM 1008 N N . ALA A 1 125 ? 4.756 7.155 12.564 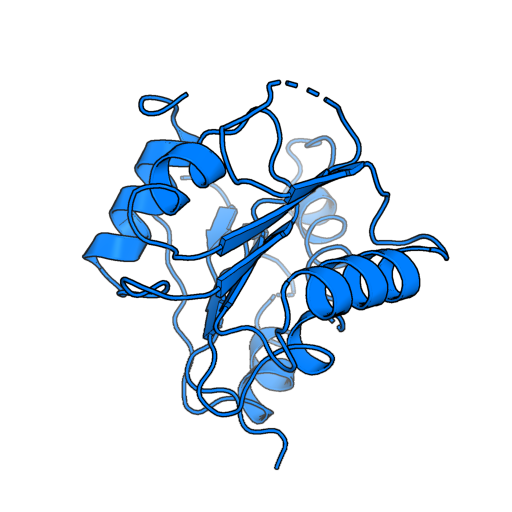1.00 13.36 138 ALA A N 1
ATOM 1009 C CA . ALA A 1 125 ? 4.239 7.308 13.920 1.00 15.50 138 ALA A CA 1
ATOM 1010 C C . ALA A 1 125 ? 3.055 6.392 14.183 1.00 17.10 138 ALA A C 1
ATOM 1011 O O . ALA A 1 125 ? 3.029 5.691 15.197 1.00 17.07 138 ALA A O 1
ATOM 1013 N N . VAL A 1 126 ? 2.076 6.364 13.290 1.00 14.22 139 VAL A N 1
ATOM 1014 C CA . VAL A 1 126 ? 0.893 5.559 13.602 1.00 17.81 139 VAL A CA 1
ATOM 1015 C C . VAL A 1 126 ? 1.211 4.051 13.593 1.00 16.57 139 VAL A C 1
ATOM 1016 O O . VAL A 1 126 ? 0.520 3.268 14.255 1.00 18.88 139 VAL A O 1
ATOM 1020 N N . ARG A 1 127 ? 2.260 3.651 12.881 1.00 14.60 140 ARG A N 1
ATOM 1021 C CA . ARG A 1 127 ? 2.713 2.272 12.855 1.00 14.63 140 ARG A CA 1
ATOM 1022 C C . ARG A 1 127 ? 3.375 1.842 14.176 1.00 14.50 140 ARG A C 1
ATOM 1023 O O . ARG A 1 127 ? 3.273 0.670 14.584 1.00 16.94 140 ARG A O 1
ATOM 1031 N N . TYR A 1 128 ? 4.078 2.770 14.845 1.00 12.86 141 TYR A N 1
ATOM 1032 C CA . TYR A 1 128 ? 4.960 2.361 15.935 1.00 12.52 141 TYR A CA 1
ATOM 1033 C C . TYR A 1 128 ? 4.629 2.955 17.296 1.00 10.49 141 TYR A C 1
ATOM 1034 O O . TYR A 1 128 ? 5.192 2.517 18.288 1.00 11.91 141 TYR A O 1
ATOM 1043 N N . LEU A 1 129 ? 3.742 3.950 17.349 1.00 10.86 142 LEU A N 1
ATOM 1044 C CA A LEU A 1 129 ? 3.441 4.618 18.622 0.50 11.36 142 LEU A CA 1
ATOM 1045 C CA B LEU A 1 129 ? 3.432 4.642 18.600 0.50 11.65 142 LEU A CA 1
ATOM 1046 C C . LEU A 1 129 ? 2.571 3.806 19.548 1.00 13.48 142 LEU A C 1
ATOM 1047 O O . LEU A 1 129 ? 1.594 3.191 19.112 1.00 14.78 142 LEU A O 1
ATOM 1056 N N . ARG A 1 130 ? 2.901 3.846 20.837 1.00 12.69 143 ARG A N 1
ATOM 1057 C CA . ARG A 1 130 ? 2.033 3.237 21.845 1.00 13.33 143 ARG A CA 1
ATOM 1058 C C . ARG A 1 130 ? 0.826 4.130 22.018 1.00 14.30 143 ARG A C 1
ATOM 1059 O O . ARG A 1 130 ? 0.884 5.351 21.765 1.00 14.62 143 ARG A O 1
ATOM 1067 N N . ASN A 1 131 ? -0.271 3.530 22.476 1.00 15.98 144 ASN A N 1
ATOM 1068 C CA A ASN A 1 131 ? -1.406 4.304 22.952 0.50 16.67 144 ASN A CA 1
ATOM 1069 C CA B ASN A 1 131 ? -1.389 4.337 22.902 0.50 16.87 144 ASN A CA 1
ATOM 1070 C C . ASN A 1 131 ? -0.921 5.238 24.030 1.00 14.32 144 ASN A C 1
ATOM 1071 O O . ASN A 1 131 ? -0.252 4.786 24.965 1.00 16.71 144 ASN A O 1
ATOM 1080 N N . GLY A 1 132 ? -1.245 6.519 23.892 1.00 13.95 145 GLY A N 1
ATOM 1081 C CA . GLY A 1 132 ? -0.760 7.549 24.793 1.00 13.60 145 GLY A CA 1
ATOM 1082 C C . GLY A 1 132 ? 0.538 8.244 24.347 1.00 15.52 145 GLY A C 1
ATOM 1083 O O . GLY A 1 132 ? 1.003 9.170 25.010 1.00 19.43 145 GLY A O 1
ATOM 1084 N N . GLY A 1 133 ? 1.119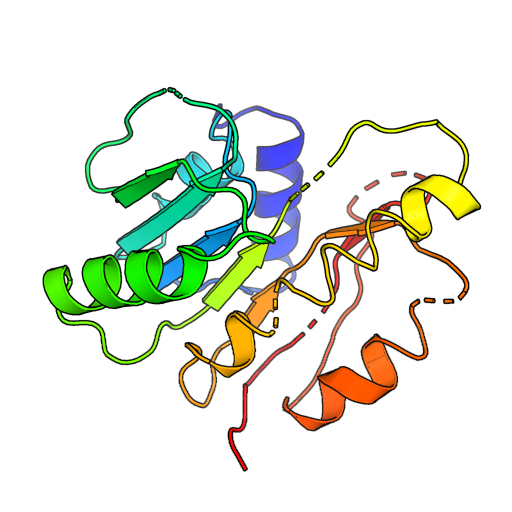 7.788 23.235 1.00 14.32 146 GLY A N 1
ATOM 1085 C CA . GLY A 1 133 ? 2.390 8.342 22.745 1.00 14.96 146 GLY A CA 1
ATOM 1086 C C . GLY A 1 133 ? 2.242 9.696 22.063 1.00 12.11 146 GLY A C 1
ATOM 1087 O O . GLY A 1 133 ? 1.129 10.096 21.713 1.00 12.15 146 GLY A O 1
ATOM 1088 N N . ASN A 1 134 ? 3.368 10.378 21.882 1.00 12.02 147 ASN A N 1
ATOM 1089 C CA . ASN A 1 134 ? 3.384 11.718 21.315 1.00 10.79 147 ASN A CA 1
ATOM 1090 C C . ASN A 1 134 ? 4.188 11.817 20.029 1.00 11.00 147 ASN A C 1
ATOM 1091 O O . ASN A 1 134 ? 5.095 11.005 19.790 1.00 10.12 147 ASN A O 1
ATOM 1096 N N . VAL A 1 135 ? 3.875 12.836 19.229 1.00 10.08 148 VAL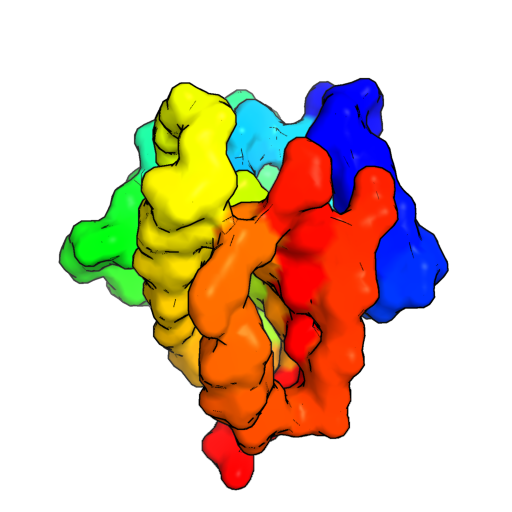 A N 1
ATOM 1097 C CA . VAL A 1 135 ? 4.678 13.200 18.054 1.00 10.32 148 VAL A CA 1
ATOM 1098 C C . VAL A 1 135 ? 5.112 14.659 18.127 1.00 10.96 148 VAL A C 1
ATOM 1099 O O . VAL A 1 135 ? 4.328 15.526 18.524 1.00 12.33 148 VAL A O 1
ATOM 1103 N N . LEU A 1 136 ? 6.360 14.917 17.737 1.00 9.54 149 LEU A N 1
ATOM 1104 C CA . LEU A 1 136 ? 6.847 16.284 17.535 1.00 10.13 149 LEU A CA 1
ATOM 1105 C C . LEU A 1 136 ? 7.401 16.330 16.129 1.00 9.76 149 LEU A C 1
ATOM 1106 O O . LEU A 1 136 ? 8.202 15.491 15.769 1.00 10.76 149 LEU A O 1
ATOM 1111 N N . LEU A 1 137 ? 6.970 17.296 15.313 1.00 8.99 150 LEU A N 1
ATOM 1112 C CA A LEU A 1 137 ? 7.511 17.380 13.962 0.50 11.44 150 LEU A CA 1
ATOM 1113 C CA B LEU A 1 137 ? 7.343 17.359 13.909 0.50 11.93 150 LEU A CA 1
ATOM 1114 C C . LEU A 1 137 ? 7.656 18.800 13.473 1.00 12.24 150 LEU A C 1
ATOM 1115 O O . LEU A 1 137 ? 6.793 19.675 13.686 1.00 12.49 150 LEU A O 1
ATOM 1124 N N . LYS A 1 138 ? 8.809 19.031 12.839 1.00 11.05 151 LYS A N 1
ATOM 1125 C CA . LYS A 1 138 ? 9.069 20.312 12.200 1.00 12.47 151 LYS A CA 1
ATOM 1126 C C . LYS A 1 138 ? 8.279 20.375 10.888 1.00 12.07 151 LYS A C 1
ATOM 1127 O O . LYS A 1 138 ? 8.258 19.406 10.103 1.00 11.40 151 LYS A O 1
ATOM 1133 N N . GLN A 1 139 ? 7.663 21.529 10.632 1.00 11.33 152 GLN A N 1
ATOM 1134 C CA . GLN A 1 139 ? 7.024 21.794 9.346 1.00 9.32 152 GLN A CA 1
ATOM 1135 C C . GLN A 1 139 ? 7.236 23.254 8.961 1.00 13.53 152 GLN A C 1
ATOM 1136 O O . GLN A 1 139 ? 7.270 24.131 9.811 1.00 16.85 152 GLN A O 1
ATOM 1142 N N . PHE A 1 140 ? 7.390 23.505 7.673 1.00 11.92 153 PHE A N 1
ATOM 1143 C CA . PHE A 1 140 ? 7.368 24.860 7.177 1.00 13.28 153 PHE A CA 1
ATOM 1144 C C . PHE A 1 140 ? 5.909 25.142 6.823 1.00 12.52 153 PHE A C 1
ATOM 1145 O O . PHE A 1 140 ? 5.315 24.398 6.033 1.00 14.65 153 PHE A O 1
ATOM 1153 N N . GLN A 1 141 ? 5.336 26.191 7.414 1.00 12.75 154 GLN A N 1
ATOM 115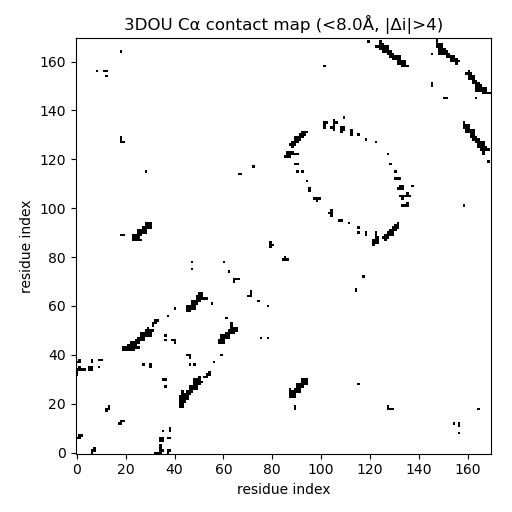4 C CA . GLN A 1 141 ? 3.898 26.435 7.325 1.00 14.37 154 GLN A CA 1
ATOM 1155 C C . GLN A 1 141 ? 3.474 26.798 5.902 1.00 14.38 154 GLN A C 1
ATOM 1156 O O . GLN A 1 141 ? 4.179 27.504 5.181 1.00 13.34 154 GLN A O 1
ATOM 1162 N N . GLY A 1 142 ? 2.301 26.314 5.515 1.00 11.64 155 GLY A N 1
ATOM 1163 C CA . GLY A 1 142 ? 1.732 26.708 4.223 1.00 11.82 155 GLY A CA 1
ATOM 1164 C C . GLY A 1 142 ? 0.327 26.182 4.073 1.00 11.40 155 GLY A C 1
ATOM 1165 O O . GLY A 1 142 ? -0.336 25.849 5.060 1.00 12.08 155 GLY A O 1
ATOM 1166 N N . ASP A 1 143 ? -0.138 26.104 2.830 1.00 11.38 156 ASP A N 1
ATOM 1167 C CA . ASP A 1 143 ? -1.538 25.804 2.554 1.00 12.44 156 ASP A CA 1
ATOM 1168 C C . ASP A 1 143 ? -1.982 24.534 3.272 1.00 13.47 156 ASP A C 1
ATOM 1169 O O . ASP A 1 143 ? -3.104 24.452 3.772 1.00 14.62 156 ASP A O 1
ATOM 1182 N N . THR A 1 145 ? -1.087 22.996 5.909 1.00 11.91 158 THR A N 1
ATOM 1183 C CA . THR A 1 145 ? -0.832 22.849 7.346 1.00 11.22 158 THR A CA 1
ATOM 1184 C C . THR A 1 145 ? -2.101 22.627 8.154 1.00 13.90 158 THR A C 1
ATOM 1185 O O . THR A 1 145 ? -2.183 21.670 8.935 1.00 11.92 158 THR A O 1
ATOM 1189 N N . ASN A 1 146 ? -3.103 23.472 7.928 1.00 13.35 159 ASN A N 1
ATOM 1190 C CA . ASN A 1 146 ? -4.340 23.307 8.693 1.00 14.30 159 ASN A CA 1
ATOM 1191 C C . ASN A 1 146 ? -5.052 22.013 8.390 1.00 12.35 159 ASN A C 1
ATOM 1192 O O . ASN A 1 146 ? -5.561 21.352 9.306 1.00 15.82 159 ASN A O 1
ATOM 1197 N N . ASP A 1 147 ? -5.045 21.608 7.117 1.00 13.38 160 ASP A N 1
ATOM 1198 C CA A ASP A 1 147 ? -5.652 20.343 6.741 0.50 12.59 160 ASP A CA 1
ATOM 1199 C CA B ASP A 1 147 ? -5.636 20.326 6.727 0.50 16.55 160 ASP A CA 1
ATOM 1200 C C . ASP A 1 147 ? -4.886 19.124 7.297 1.00 14.86 160 ASP A C 1
ATOM 1201 O O . ASP A 1 147 ? -5.504 18.139 7.723 1.00 17.44 160 ASP A O 1
ATOM 1210 N N . PHE A 1 148 ? -3.549 19.211 7.316 1.00 14.31 161 PHE A N 1
ATOM 1211 C CA . PHE A 1 148 ? -2.656 18.197 7.890 1.00 14.03 161 PHE A CA 1
ATOM 1212 C C . PHE A 1 148 ? -3.006 17.995 9.378 1.00 11.91 161 PHE A C 1
ATOM 1213 O O . PHE A 1 148 ? -3.197 16.851 9.829 1.00 14.86 161 PHE A O 1
ATOM 1221 N N . ILE A 1 149 ? -3.104 19.107 10.108 1.00 12.59 162 ILE A N 1
ATOM 1222 C CA . ILE A 1 149 ? -3.429 19.063 11.516 1.00 13.26 162 ILE A CA 1
ATOM 1223 C C . ILE A 1 149 ? -4.823 18.505 11.726 1.00 14.67 162 ILE A C 1
ATOM 1224 O O . ILE A 1 149 ? -4.990 17.642 12.585 1.00 17.12 162 ILE A O 1
ATOM 1229 N N . ALA A 1 150 ? -5.789 18.953 10.912 1.00 13.67 163 ALA A N 1
ATOM 1230 C CA . ALA A 1 150 ? -7.183 18.497 11.059 1.00 15.76 163 ALA A CA 1
ATOM 1231 C C . ALA A 1 150 ? -7.291 16.988 10.871 1.00 17.54 163 ALA A C 1
ATOM 1232 O O . ALA A 1 150 ? -8.055 16.321 11.584 1.00 20.78 163 ALA A O 1
ATOM 1234 N N . ILE A 1 151 ? -6.536 16.441 9.913 1.00 15.90 164 ILE A N 1
ATOM 1235 C CA . ILE A 1 151 ? -6.589 15.011 9.610 1.00 16.22 164 ILE A CA 1
ATOM 1236 C C . ILE A 1 151 ? -5.888 14.208 10.704 1.00 19.24 164 ILE A C 1
ATOM 1237 O O . ILE A 1 151 ? -6.469 13.282 11.287 1.00 20.94 164 ILE A O 1
ATOM 1242 N N . TRP A 1 152 ? -4.650 14.577 11.016 1.00 15.75 165 TRP A N 1
ATOM 1243 C CA . TRP A 1 152 ? -3.852 13.749 11.922 1.00 19.10 165 TRP A CA 1
ATOM 1244 C C . TRP A 1 152 ? -4.288 13.829 13.376 1.00 15.64 165 TRP A C 1
ATOM 1245 O O . TRP A 1 152 ? -4.101 12.864 14.129 1.00 18.93 165 TRP A O 1
ATOM 1256 N N . ARG A 1 153 ? -4.891 14.955 13.767 1.00 14.46 166 ARG A N 1
ATOM 1257 C CA . ARG A 1 153 ? -5.303 15.123 15.173 1.00 17.91 166 ARG A CA 1
ATOM 1258 C C . ARG A 1 153 ? -6.444 14.205 15.583 1.00 18.87 166 ARG A C 1
ATOM 1259 O O . ARG A 1 153 ? -6.679 14.029 16.777 1.00 22.29 166 ARG A O 1
ATOM 1267 N N . LYS A 1 154 ? -7.109 13.605 14.595 1.00 20.24 167 LYS A N 1
ATOM 1268 C CA . LYS A 1 154 ? -8.148 12.593 14.833 1.00 22.36 167 LYS A CA 1
ATOM 1269 C C . LYS A 1 154 ? -7.604 11.337 15.528 1.00 23.24 167 LYS A C 1
ATOM 1270 O O . LYS A 1 154 ? -8.370 10.587 16.133 1.00 23.92 167 LYS A O 1
ATOM 1276 N N . ASN A 1 155 ? -6.291 11.106 15.434 1.00 20.02 168 ASN A N 1
ATOM 1277 C CA . ASN A 1 155 ? -5.632 9.961 16.092 1.00 21.18 168 ASN A CA 1
ATOM 1278 C C . ASN A 1 155 ? -5.032 10.308 17.460 1.00 17.20 168 ASN A C 1
ATOM 1279 O O . ASN A 1 155 ? -4.284 9.511 18.038 1.00 18.97 168 ASN A O 1
ATOM 1284 N N . PHE A 1 156 ? -5.329 11.504 17.958 1.00 17.50 169 PHE A N 1
ATOM 1285 C CA . PHE A 1 156 ? -4.700 12.009 19.172 1.00 19.00 169 PHE A CA 1
ATOM 1286 C C . PHE A 1 156 ? -5.681 12.734 20.095 1.00 19.40 169 PHE A C 1
ATOM 1287 O O . PHE A 1 156 ? -6.741 13.197 19.659 1.00 22.92 169 PHE A O 1
ATOM 1295 N N . SER A 1 157 ? -5.303 12.819 21.366 1.00 17.70 170 SER A N 1
ATOM 1296 C CA A SER A 1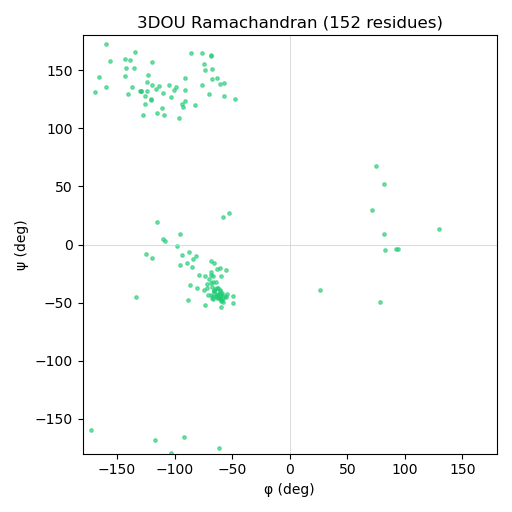 157 ? -6.109 13.503 22.370 0.50 20.33 170 SER A CA 1
ATOM 1297 C CA B SER A 1 157 ? -6.093 13.503 22.388 0.50 21.62 170 SER A CA 1
ATOM 1298 C C . SER A 1 157 ? -6.104 15.017 22.173 1.00 23.24 170 SER A C 1
ATOM 1299 O O . SER A 1 157 ? -7.136 15.682 22.371 1.00 22.67 170 SER A O 1
ATOM 1304 N N . SER A 1 158 ? -4.957 15.564 21.759 1.00 17.62 171 SER A N 1
ATOM 1305 C CA . SER A 1 158 ? -4.808 16.999 21.555 1.00 17.90 171 SER A CA 1
ATOM 1306 C C . SER A 1 158 ? -3.626 17.327 20.640 1.00 17.62 171 SER A C 1
ATOM 1307 O O . SER A 1 158 ? -2.849 16.447 20.276 1.00 16.20 171 SER A O 1
ATOM 1310 N N . TYR A 1 159 ? -3.493 18.594 20.270 1.00 15.71 172 TYR A N 1
ATOM 1311 C CA . TYR A 1 159 ? -2.332 19.040 19.515 1.00 14.60 172 TYR A CA 1
ATOM 1312 C C . TYR A 1 159 ? -1.932 20.430 19.958 1.00 17.02 172 TYR A C 1
ATOM 1313 O O . TYR A 1 159 ? -2.754 21.163 20.549 1.00 16.90 172 TYR A O 1
ATOM 1322 N N . LYS A 1 160 ? -0.678 20.787 19.672 1.00 16.10 173 LYS A N 1
ATOM 1323 C CA A LYS A 1 160 ? -0.171 22.147 19.859 0.50 15.36 173 LYS A CA 1
ATOM 1324 C CA B LYS A 1 160 ? -0.171 22.144 19.860 0.50 15.02 173 LYS A CA 1
ATOM 1325 C C . LYS A 1 160 ? 0.734 22.529 18.698 1.00 16.51 173 LYS A C 1
ATOM 1326 O O . LYS A 1 160 ? 1.356 21.658 18.076 1.00 15.47 173 LYS A O 1
ATOM 1337 N N . ILE A 1 161 ? 0.794 23.824 18.398 1.00 13.68 174 ILE A N 1
ATOM 1338 C CA . ILE A 1 161 ? 1.722 24.383 17.440 1.00 14.31 174 ILE A CA 1
ATOM 1339 C C . ILE A 1 161 ? 2.597 25.396 18.178 1.00 15.81 174 ILE A C 1
ATOM 1340 O O . ILE A 1 161 ? 2.093 26.174 19.012 1.00 17.33 174 ILE A O 1
ATOM 1345 N N . SER A 1 162 ? 3.893 25.376 17.889 1.00 16.05 175 SER A N 1
ATOM 1346 C CA . SER A 1 162 ? 4.820 26.356 18.433 1.00 16.42 175 SER A CA 1
ATOM 1347 C C . SER A 1 162 ? 5.801 26.935 17.420 1.00 24.16 175 SER A C 1
ATOM 1348 O O . SER A 1 162 ? 6.188 26.265 16.461 1.00 19.16 175 SER A O 1
ATOM 1351 N N . LYS A 1 163 ? 6.232 28.170 17.687 1.00 30.96 176 LYS A N 1
ATOM 1352 C CA A LYS A 1 163 ? 7.315 28.823 16.943 0.50 37.46 176 LYS A CA 1
ATOM 1353 C CA B LYS A 1 163 ? 7.324 28.808 16.945 0.50 37.94 176 LYS A CA 1
ATOM 1354 C C . LYS A 1 163 ? 8.448 29.228 17.907 1.00 40.47 176 LYS A C 1
ATOM 1355 O O . LYS A 1 163 ? 8.335 30.246 18.600 1.00 45.07 176 LYS A O 1
ATOM 1366 N N . PRO A 1 164 ? 9.544 28.429 17.976 1.00 44.39 177 PRO A N 1
ATOM 1367 C CA . PRO A 1 164 ? 10.685 28.789 18.851 1.00 46.09 177 PRO A CA 1
ATOM 1368 C C . PRO A 1 164 ? 11.475 30.021 18.408 1.00 45.73 177 PRO A C 1
ATOM 1369 O O . PRO A 1 164 ? 11.329 30.472 17.274 1.00 44.57 177 PRO A O 1
ATOM 1373 N N . SER A 1 171 ? 11.206 32.146 8.615 1.00 47.14 184 SER A N 1
ATOM 1374 C CA . SER A 1 171 ? 10.221 32.550 9.614 1.00 43.59 184 SER A CA 1
ATOM 1375 C C . SER A 1 171 ? 8.890 31.810 9.444 1.00 36.29 184 SER A C 1
ATOM 1376 O O . SER A 1 171 ? 7.917 32.105 10.148 1.00 37.97 184 SER A O 1
ATOM 1379 N N . SER A 1 172 ? 8.850 30.856 8.508 1.00 30.41 185 SER A N 1
ATOM 1380 C CA . SER A 1 172 ? 7.675 29.994 8.338 1.00 26.29 185 SER A CA 1
ATOM 1381 C C . SER A 1 172 ? 7.817 28.621 9.031 1.00 21.47 185 SER A C 1
ATOM 1382 O O . SER A 1 172 ? 6.892 27.818 8.996 1.00 18.11 185 SER A O 1
ATOM 1385 N N . GLU A 1 173 ? 8.963 28.371 9.663 1.00 18.19 186 GLU A N 1
ATOM 1386 C CA . GLU A 1 173 ? 9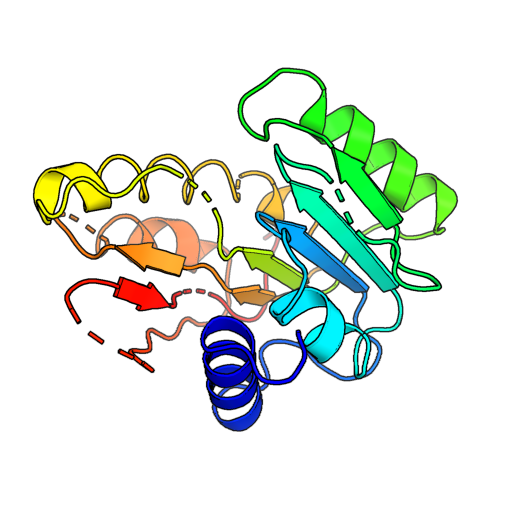.182 27.112 10.398 1.00 18.84 186 GLU A CA 1
ATOM 1387 C C . GLU A 1 173 ? 8.323 27.056 11.661 1.00 17.96 186 GLU A C 1
ATOM 1388 O O . GLU A 1 173 ? 8.293 28.003 12.456 1.00 19.32 186 GLU A O 1
ATOM 1394 N N . ILE A 1 174 ? 7.595 25.952 11.832 1.00 12.61 187 ILE A N 1
ATOM 1395 C CA . ILE A 1 174 ? 6.822 25.734 13.033 1.00 14.48 187 ILE A CA 1
ATOM 1396 C C . ILE A 1 174 ? 7.046 24.310 13.512 1.00 11.25 187 ILE A C 1
ATOM 1397 O O . ILE A 1 174 ? 7.566 23.463 12.777 1.00 12.69 187 ILE A O 1
ATOM 1402 N N . TYR A 1 175 ? 6.645 24.058 14.740 1.00 12.52 188 TYR A N 1
ATOM 1403 C CA . TYR A 1 175 ? 6.685 22.709 15.280 1.00 11.12 188 TYR A CA 1
ATOM 1404 C C . TYR A 1 175 ? 5.284 22.293 15.669 1.00 13.07 188 TYR A C 1
ATOM 1405 O O . TYR A 1 175 ? 4.590 23.002 16.389 1.00 15.22 188 TYR A O 1
ATOM 1414 N N . ILE A 1 176 ? 4.848 21.170 15.112 1.00 10.86 189 ILE A N 1
ATOM 1415 C CA . ILE A 1 176 ? 3.551 20.614 15.382 1.00 11.58 189 ILE A CA 1
ATOM 1416 C C . ILE A 1 176 ? 3.700 19.439 16.344 1.00 12.48 189 ILE A C 1
ATOM 1417 O O . ILE A 1 176 ? 4.542 18.576 16.131 1.00 10.76 189 ILE A O 1
ATOM 1430 N N . PHE A 1 178 ? 1.553 16.402 18.473 1.00 10.91 191 PHE A N 1
ATOM 1431 C CA . PHE A 1 178 ? 0.346 15.645 18.712 1.00 11.71 191 PHE A CA 1
ATOM 1432 C C . PHE A 1 178 ? 0.498 14.847 19.997 1.00 13.28 191 PHE A C 1
ATOM 1433 O O . PHE A 1 178 ? 1.502 14.154 20.182 1.00 12.81 191 PHE A O 1
ATOM 1441 N N . PHE A 1 179 ? -0.491 14.916 20.882 1.00 12.86 192 PHE A N 1
ATOM 1442 C CA . PHE A 1 179 ? -0.370 14.302 22.207 1.00 14.39 192 PHE A CA 1
ATOM 1443 C C . PHE A 1 179 ? -1.384 13.187 22.416 1.00 12.55 192 PHE A C 1
ATOM 1444 O O . PHE A 1 179 ? -2.570 13.360 22.102 1.00 16.09 192 PHE A O 1
ATOM 1452 N N . GLY A 1 180 ? -0.922 12.057 22.946 1.00 13.98 193 GLY A N 1
ATOM 1453 C CA . GLY A 1 180 ? -1.843 11.007 23.383 1.00 15.36 193 GLY A CA 1
ATOM 1454 C C . GLY A 1 180 ? -2.468 10.213 22.256 1.00 13.95 193 GLY A C 1
ATOM 1455 O O . GLY A 1 180 ? -3.678 10.295 21.999 1.00 16.05 193 GLY A O 1
ATOM 1456 N N . PHE A 1 181 ? -1.636 9.445 21.562 1.00 13.46 194 PHE A N 1
ATOM 1457 C CA . PHE A 1 181 ? -2.059 8.635 20.433 1.00 11.69 194 PHE A CA 1
ATOM 1458 C C . PHE A 1 181 ? -3.164 7.669 20.824 1.00 13.52 194 PHE A C 1
ATOM 1459 O O . PHE A 1 181 ? -3.112 7.089 21.889 1.00 16.71 194 PHE A O 1
ATOM 1467 N N . LYS A 1 182 ? -4.139 7.516 19.967 1.00 18.76 195 LYS A N 1
ATOM 1468 C CA . LYS A 1 182 ? -5.181 6.511 20.100 1.00 24.68 195 LYS A CA 1
ATOM 1469 C C . LYS A 1 182 ? -5.265 5.710 18.826 1.00 26.91 195 LYS A C 1
ATOM 1470 O O . LYS A 1 182 ? -5.695 6.190 17.864 1.00 28.15 195 LYS A O 1
ATOM 1476 N N . ALA A 1 183 ? -4.888 4.461 18.873 1.00 33.64 196 ALA A N 1
ATOM 1477 C CA . ALA A 1 183 ? -5.097 3.537 17.757 1.00 41.41 196 ALA A CA 1
ATOM 1478 C C . ALA A 1 183 ? -6.586 3.396 17.404 1.00 43.93 196 ALA A C 1
ATOM 1479 O O . ALA A 1 183 ? -6.926 3.095 16.260 1.00 48.00 196 ALA A O 1
ATOM 1481 N N . GLU A 1 184 ? -7.451 3.620 18.395 1.00 46.57 197 GLU A N 1
ATOM 1482 C CA . GLU A 1 184 ? -8.899 3.737 18.192 1.00 50.22 197 GLU A CA 1
ATOM 1483 C C . GLU A 1 184 ? -9.277 5.117 17.644 1.00 53.82 197 GLU A C 1
ATOM 1484 O O . GLU A 1 184 ? -10.427 5.357 17.271 1.00 55.58 197 GLU A O 1
#

Solvent-accessible surface area: 9072 Å² total

Nearest PDB structures (foldseek):
  3dou-assembly1_A  TM=1.006E+00  e=2.425E-34  Thermoplasma volcanium
  7naf-assembly1_w  TM=8.951E-01  e=2.738E-13  Saccharomyces cerevisiae BY4741
  7nac-assembly1_w  TM=8.948E-01  e=6.657E-13  Saccharomyces cerevisiae BY4741
  7r7o-assembly2_B  TM=8.836E-01  e=1.338E-12  Saccharomyces cerevisiae
  2px2-assembly2_B  TM=6.905E-01  e=5.595E-07  Murray valley encephalitis virus (strain MVE-1-51)

Radius of gyration: 14.89 Å; Cα contacts (8 Å, |Δi|>4): 324; chains: 1; bounding box: 38×39×33 Å